Protein AF-A0A0S6WWG4-F1 (afdb_monomer)

Radius of gyration: 15.68 Å; Cα contacts (8 Å, |Δi|>4): 198; chains: 1; bounding box: 31×32×41 Å

Nearest PDB structures (foldseek):
  2dg0-assembly1_A  TM=7.884E-01  e=8.909E-03  Staphylococcus aureus
  2dso-assembly3_C  TM=7.663E-01  e=8.420E-03  Staphylococcus aureus
  3das-assembly1_A  TM=8.068E-01  e=1.657E-02  Streptomyces coelicolor
  7qrv-assembly2_B  TM=7.024E-01  e=1.116E-02  Homo sapiens
  3tc9-assembly1_B  TM=6.946E-01  e=1.193E-01  Bacteroides thetaiotaomicron

Mean predicted aligned error: 6.9 Å

Structure (mmCIF, N/CA/C/O backbone):
data_AF-A0A0S6WWG4-F1
#
_entry.id   AF-A0A0S6WWG4-F1
#
loop_
_atom_site.group_PDB
_atom_site.id
_atom_site.type_symbol
_atom_site.label_atom_id
_atom_site.label_alt_id
_atom_site.label_comp_id
_atom_site.label_asym_id
_atom_site.label_entity_id
_atom_site.label_seq_id
_atom_site.pdbx_PDB_ins_code
_atom_site.Cartn_x
_atom_site.Cartn_y
_atom_site.Cartn_z
_atom_site.occupancy
_atom_site.B_iso_or_equiv
_atom_site.auth_seq_id
_atom_site.auth_comp_id
_atom_site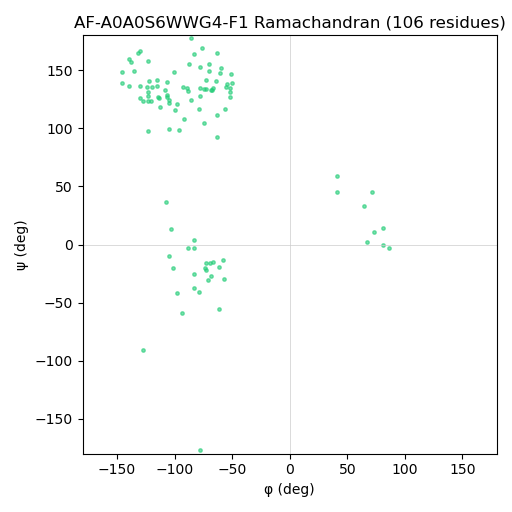.auth_asym_id
_atom_site.auth_atom_id
_atom_site.pdbx_PDB_model_num
ATOM 1 N N . MET A 1 1 ? 2.602 17.198 -22.733 1.00 46.38 1 MET A N 1
ATOM 2 C CA . MET A 1 1 ? 2.799 15.735 -22.849 1.00 46.38 1 MET A CA 1
ATOM 3 C C . MET A 1 1 ? 3.706 15.301 -21.703 1.00 46.38 1 MET A C 1
ATOM 5 O O . MET A 1 1 ? 4.761 15.902 -21.560 1.00 46.38 1 MET A O 1
ATOM 9 N N . ALA A 1 2 ? 3.283 14.383 -20.828 1.00 45.34 2 ALA A N 1
ATOM 10 C CA . ALA A 1 2 ? 4.134 13.931 -19.716 1.00 45.34 2 ALA A CA 1
ATOM 11 C C . ALA A 1 2 ? 5.259 13.024 -20.253 1.00 45.34 2 ALA A C 1
ATOM 13 O O . ALA A 1 2 ? 4.984 12.247 -21.171 1.00 45.34 2 ALA A O 1
ATOM 14 N N . PRO A 1 3 ? 6.496 13.112 -19.731 1.00 43.72 3 PRO A N 1
ATOM 15 C CA . PRO A 1 3 ? 7.604 12.310 -20.235 1.00 43.72 3 PRO A CA 1
ATOM 16 C C . PRO A 1 3 ? 7.34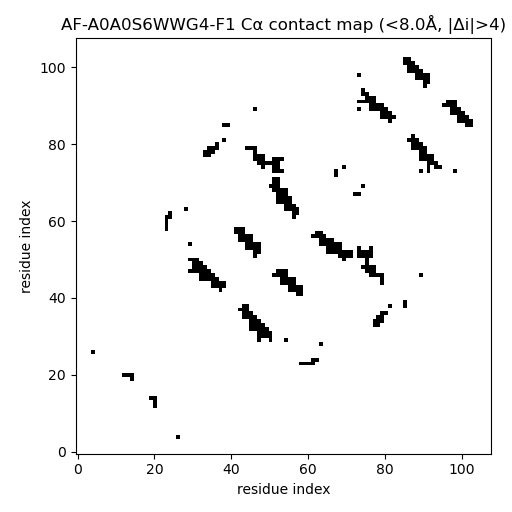8 10.818 -20.000 1.00 43.72 3 PRO A C 1
ATOM 18 O O . PRO A 1 3 ? 6.811 10.414 -18.966 1.00 43.72 3 PRO A O 1
ATOM 21 N N . ALA A 1 4 ? 7.720 10.001 -20.985 1.00 56.19 4 ALA A N 1
ATOM 22 C CA . ALA A 1 4 ? 7.683 8.550 -20.873 1.00 56.19 4 ALA A CA 1
ATOM 23 C C . ALA A 1 4 ? 8.600 8.082 -19.730 1.00 56.19 4 ALA A C 1
ATOM 25 O O . ALA A 1 4 ? 9.632 8.694 -19.452 1.00 56.19 4 ALA A O 1
ATOM 26 N N . SER A 1 5 ? 8.222 6.990 -19.060 1.00 60.31 5 SER A N 1
ATOM 27 C CA . SER A 1 5 ? 9.085 6.347 -18.064 1.00 60.31 5 SER A CA 1
ATOM 28 C C . SER A 1 5 ? 10.448 6.024 -18.674 1.00 60.31 5 SER A C 1
ATOM 30 O O . SER A 1 5 ? 10.517 5.483 -19.775 1.00 60.31 5 SER A O 1
ATOM 32 N N . ARG A 1 6 ? 11.521 6.260 -17.910 1.00 60.09 6 ARG A N 1
ATOM 33 C CA . ARG A 1 6 ? 12.889 5.826 -18.247 1.00 60.09 6 ARG A CA 1
ATOM 34 C C . ARG A 1 6 ? 13.029 4.307 -18.441 1.00 60.09 6 ARG A C 1
ATOM 36 O O . ARG A 1 6 ? 14.040 3.857 -18.958 1.00 60.09 6 ARG A O 1
ATOM 43 N N . TYR A 1 7 ? 12.023 3.535 -18.023 1.00 56.56 7 TYR A N 1
ATOM 44 C CA . TYR A 1 7 ? 11.933 2.080 -18.175 1.00 56.56 7 TYR A CA 1
ATOM 45 C C . TYR A 1 7 ? 10.901 1.667 -19.232 1.00 56.56 7 TYR A C 1
ATOM 47 O O . TYR A 1 7 ? 10.171 0.696 -19.036 1.00 56.56 7 TYR A O 1
ATOM 55 N N . ALA A 1 8 ? 10.772 2.416 -20.328 1.00 55.44 8 ALA A N 1
ATOM 56 C CA . ALA A 1 8 ? 10.040 1.926 -21.490 1.00 55.44 8 ALA A CA 1
ATOM 57 C C . ALA A 1 8 ? 10.779 0.689 -22.033 1.00 55.44 8 ALA A C 1
ATOM 59 O O . ALA A 1 8 ? 11.755 0.810 -22.767 1.00 55.44 8 ALA A O 1
ATOM 60 N N . GLY A 1 9 ? 10.368 -0.498 -21.578 1.00 56.59 9 GLY A N 1
ATOM 61 C CA . GLY A 1 9 ? 10.876 -1.766 -22.087 1.00 56.59 9 GLY A CA 1
ATOM 62 C C . GLY A 1 9 ? 10.597 -1.891 -23.591 1.00 56.59 9 GLY A C 1
ATOM 63 O O . GLY A 1 9 ? 9.628 -1.295 -24.068 1.00 56.59 9 GLY A O 1
ATOM 64 N N . PRO A 1 10 ? 11.435 -2.640 -24.328 1.00 52.03 10 PRO A N 1
ATOM 65 C CA . PRO A 1 10 ? 11.445 -2.651 -25.793 1.00 52.03 10 PRO A CA 1
ATOM 66 C C . PRO A 1 10 ? 10.133 -3.131 -26.426 1.00 52.03 10 PRO A C 1
ATOM 68 O O . PRO A 1 10 ? 9.849 -2.753 -27.553 1.00 52.03 10 PRO A O 1
ATOM 71 N N . ASP A 1 11 ? 9.294 -3.846 -25.675 1.00 61.84 11 ASP A N 1
ATOM 72 C CA . ASP A 1 11 ? 7.916 -4.163 -26.028 1.00 61.84 11 ASP A CA 1
ATOM 73 C C . ASP A 1 11 ? 7.050 -4.042 -24.769 1.00 61.84 11 ASP A C 1
ATOM 75 O O . ASP A 1 11 ? 7.438 -4.478 -23.680 1.00 61.84 11 ASP A O 1
ATOM 79 N N . GLY A 1 12 ? 5.870 -3.428 -24.883 1.00 70.00 12 GLY A N 1
ATOM 80 C CA . GLY A 1 12 ? 4.901 -3.429 -23.788 1.00 70.00 12 GLY A CA 1
ATOM 81 C C . GLY A 1 12 ? 4.592 -4.867 -23.366 1.00 70.00 12 GLY A C 1
ATOM 82 O O . GLY A 1 12 ? 4.405 -5.731 -24.222 1.00 70.00 12 GLY A O 1
ATOM 83 N N . ALA A 1 13 ? 4.549 -5.134 -22.059 1.00 77.94 13 ALA A N 1
ATOM 84 C CA . ALA A 1 13 ? 4.248 -6.468 -21.549 1.00 77.94 13 ALA A CA 1
ATOM 85 C C . ALA A 1 13 ? 2.955 -7.015 -22.184 1.00 77.94 13 ALA A C 1
ATOM 87 O O . ALA A 1 13 ? 1.939 -6.321 -22.255 1.00 77.94 13 ALA A O 1
ATOM 88 N N . ARG A 1 14 ? 3.012 -8.254 -22.681 1.00 86.06 14 ARG A N 1
ATOM 89 C CA . ARG A 1 14 ? 1.881 -8.929 -23.322 1.00 86.06 14 ARG A CA 1
ATOM 90 C C . ARG A 1 14 ? 1.307 -9.976 -22.373 1.00 86.06 14 ARG A C 1
ATOM 92 O O . ARG A 1 14 ? 2.059 -10.844 -21.931 1.00 86.06 14 ARG A O 1
ATOM 99 N N . PRO A 1 15 ? 0.006 -9.916 -22.056 1.00 91.06 15 PRO A N 1
ATOM 100 C CA . PRO A 1 15 ? -0.620 -10.957 -21.260 1.00 91.06 15 PRO A CA 1
ATOM 101 C C . PRO A 1 15 ? -0.741 -12.261 -22.068 1.00 91.06 15 PRO A C 1
ATOM 103 O O . PRO A 1 15 ? -0.790 -12.245 -23.300 1.00 91.06 15 PRO A O 1
ATOM 106 N N . ALA A 1 16 ? -0.804 -13.394 -21.367 1.00 94.75 16 ALA A N 1
ATOM 107 C CA . ALA A 1 16 ? -1.138 -14.689 -21.962 1.00 94.75 16 ALA A CA 1
ATOM 108 C C . ALA A 1 16 ? -2.573 -14.685 -22.544 1.00 94.75 16 ALA A C 1
ATOM 110 O O . ALA A 1 16 ? -3.369 -13.804 -22.204 1.00 94.75 16 ALA A O 1
ATOM 111 N N . PRO A 1 17 ? -2.954 -15.661 -23.395 1.00 96.31 17 PRO A N 1
ATOM 112 C CA . PRO A 1 17 ? -4.333 -15.785 -23.864 1.00 9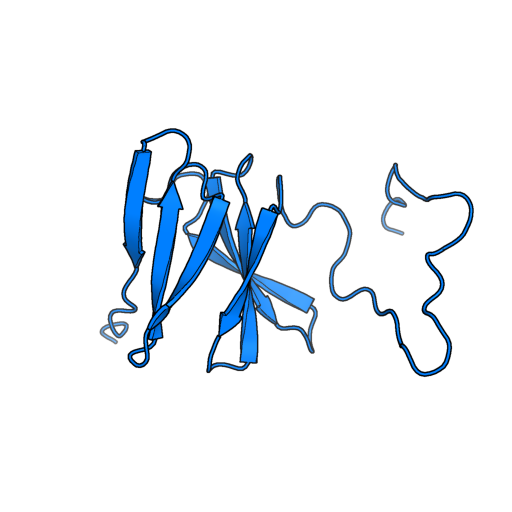6.31 17 PRO A CA 1
ATOM 113 C C . PRO A 1 17 ? -5.338 -15.761 -22.705 1.00 96.31 17 PRO A C 1
ATOM 115 O O . PRO A 1 17 ? -5.096 -16.365 -21.662 1.00 96.31 17 PRO A O 1
ATOM 118 N N . HIS A 1 18 ? -6.458 -15.059 -22.894 1.00 95.19 18 HIS A N 1
ATOM 119 C CA . HIS A 1 18 ? -7.509 -14.824 -21.888 1.00 95.19 18 HIS A CA 1
ATOM 120 C C . HIS A 1 18 ? -7.117 -13.951 -20.682 1.00 95.19 18 HIS A C 1
ATOM 122 O O . HIS A 1 18 ? -7.961 -13.703 -19.825 1.00 95.19 18 HIS A O 1
ATOM 128 N N . TRP A 1 19 ? -5.893 -13.421 -20.636 1.00 95.69 19 TRP A N 1
ATOM 129 C CA . TRP A 1 19 ? -5.483 -12.422 -19.651 1.00 95.69 19 TRP A CA 1
ATOM 130 C C . TRP A 1 19 ? -5.504 -11.017 -20.257 1.00 95.69 19 TRP A C 1
ATOM 132 O O . TRP A 1 19 ? -5.236 -10.823 -21.444 1.00 95.69 19 TRP A O 1
ATOM 142 N N . ARG A 1 20 ? -5.798 -10.014 -19.425 1.00 91.00 20 ARG A N 1
ATOM 143 C CA . ARG A 1 20 ? -5.755 -8.595 -19.794 1.00 91.00 20 ARG A CA 1
ATOM 144 C C . ARG A 1 20 ? -4.743 -7.877 -18.912 1.00 91.00 20 ARG A C 1
ATOM 146 O O . ARG A 1 20 ? -4.717 -8.096 -17.706 1.00 91.00 20 ARG A O 1
ATOM 153 N N . LEU A 1 21 ? -3.914 -7.035 -19.524 1.00 89.19 21 LEU A N 1
ATOM 154 C CA . LEU A 1 21 ? -2.965 -6.186 -18.815 1.00 89.19 21 LEU A CA 1
ATOM 155 C C . LEU A 1 21 ? -3.375 -4.727 -18.985 1.00 89.19 21 LEU A C 1
ATOM 157 O O . LEU A 1 21 ? -3.383 -4.209 -20.101 1.00 89.19 21 LEU A O 1
ATOM 161 N N . GLU A 1 22 ? -3.670 -4.068 -1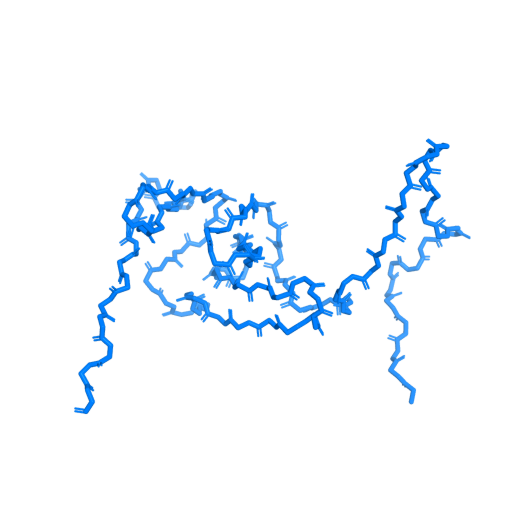7.872 1.00 86.25 22 GLU A N 1
ATOM 162 C CA . GLU A 1 22 ? -4.040 -2.658 -17.831 1.00 86.25 22 GLU A CA 1
ATOM 163 C C . GLU A 1 22 ? -3.083 -1.887 -16.931 1.00 86.25 22 GLU A C 1
ATOM 165 O O . GLU A 1 22 ? -2.656 -2.354 -15.874 1.00 86.25 22 GLU A O 1
ATOM 170 N N . ARG A 1 23 ? -2.733 -0.676 -17.365 1.00 85.44 23 ARG A N 1
ATOM 171 C CA . ARG A 1 23 ? -1.975 0.256 -16.539 1.00 85.44 23 ARG A CA 1
ATOM 172 C C . ARG A 1 23 ? -2.954 1.140 -15.777 1.00 85.44 23 ARG A C 1
ATOM 174 O O . ARG A 1 23 ? -3.527 2.046 -16.368 1.00 85.44 23 ARG A O 1
ATOM 181 N N . ILE A 1 24 ? -3.059 0.905 -14.474 1.00 86.06 24 ILE A N 1
ATOM 182 C CA . ILE A 1 24 ? -3.965 1.639 -13.580 1.00 86.06 24 ILE A CA 1
ATOM 183 C C . ILE A 1 24 ? -3.396 3.012 -13.186 1.00 86.06 24 ILE A C 1
ATOM 185 O O . ILE A 1 24 ? -4.104 4.012 -13.178 1.00 86.06 24 ILE A O 1
ATOM 189 N N . THR A 1 25 ? -2.091 3.102 -12.905 1.00 80.00 25 THR A N 1
ATOM 190 C CA . THR A 1 25 ? -1.436 4.363 -12.516 1.00 80.00 25 THR A CA 1
ATOM 191 C C . THR A 1 25 ? -0.277 4.720 -13.433 1.00 80.00 25 THR A C 1
ATOM 193 O O . THR A 1 25 ? 0.326 3.878 -14.105 1.00 80.00 25 THR A O 1
ATOM 196 N N . ARG A 1 26 ? 0.066 6.012 -13.465 1.00 75.31 26 ARG A N 1
ATOM 197 C CA . ARG A 1 26 ? 1.290 6.459 -14.133 1.00 75.31 26 ARG A CA 1
ATOM 198 C C . ARG A 1 26 ? 2.528 6.014 -13.336 1.00 75.31 26 ARG A C 1
ATOM 200 O O . ARG A 1 26 ? 2.474 5.969 -12.107 1.00 75.31 26 ARG A O 1
ATOM 207 N N . PRO A 1 27 ? 3.659 5.764 -14.018 1.00 70.75 27 PRO A N 1
ATOM 208 C CA . PRO A 1 27 ? 4.947 5.526 -13.369 1.00 70.75 27 PRO A CA 1
ATOM 209 C C . PRO A 1 27 ? 5.284 6.631 -12.351 1.00 70.75 27 PRO A C 1
ATOM 211 O O . PRO A 1 27 ? 4.954 7.790 -12.589 1.00 70.75 27 PRO A O 1
ATOM 214 N N . SER A 1 28 ? 5.982 6.282 -11.263 1.00 67.38 28 SER A N 1
ATOM 215 C CA . SER A 1 28 ? 6.493 7.188 -10.207 1.00 67.38 28 SER A CA 1
ATOM 216 C C . SER A 1 28 ? 5.560 7.560 -9.044 1.00 67.38 28 SER A C 1
ATOM 218 O O . SER A 1 28 ? 6.025 8.245 -8.137 1.00 67.38 28 SER A O 1
ATOM 220 N N . ARG A 1 29 ? 4.289 7.136 -9.000 1.00 70.25 29 ARG A N 1
ATOM 221 C CA . ARG A 1 29 ? 3.413 7.485 -7.855 1.00 70.25 29 ARG A CA 1
ATOM 222 C C . ARG A 1 29 ? 3.714 6.727 -6.560 1.00 70.25 29 ARG A C 1
ATOM 224 O O . ARG A 1 29 ? 3.300 7.188 -5.505 1.00 70.25 29 ARG A O 1
ATOM 231 N N . LEU A 1 30 ? 4.397 5.587 -6.649 1.00 82.25 30 LEU A N 1
ATOM 232 C CA . LEU A 1 30 ? 4.703 4.727 -5.510 1.00 82.25 30 LEU A CA 1
ATOM 233 C C . LEU A 1 30 ? 6.218 4.530 -5.416 1.00 82.25 30 LEU A C 1
ATOM 235 O O . LEU A 1 30 ? 6.850 4.094 -6.384 1.00 82.25 30 LEU A O 1
ATOM 239 N N . PHE A 1 31 ? 6.805 4.862 -4.271 1.00 87.00 31 PHE A N 1
ATOM 240 C CA . PHE A 1 31 ? 8.251 4.841 -4.061 1.00 87.00 31 PHE A CA 1
ATOM 241 C C . PHE A 1 31 ? 8.682 3.529 -3.406 1.00 87.00 31 PHE A C 1
ATOM 243 O O . PHE A 1 31 ? 8.587 3.354 -2.197 1.00 87.00 31 PHE A O 1
ATOM 250 N N . GLY A 1 32 ? 9.171 2.588 -4.217 1.00 88.56 32 GLY A N 1
ATOM 251 C CA . GLY A 1 32 ? 9.558 1.262 -3.726 1.00 88.56 32 GLY A CA 1
ATOM 252 C C . GLY A 1 32 ? 8.353 0.407 -3.333 1.00 88.56 32 GLY A C 1
ATOM 253 O O . GLY A 1 32 ? 8.364 -0.186 -2.258 1.00 88.56 32 GLY A O 1
ATOM 254 N N . ALA A 1 33 ? 7.320 0.386 -4.186 1.00 92.50 33 ALA A N 1
ATOM 255 C CA . ALA A 1 33 ? 6.186 -0.528 -4.052 1.00 92.50 33 ALA A CA 1
ATOM 256 C C . ALA A 1 33 ? 6.682 -1.975 -3.899 1.00 92.50 33 ALA A C 1
ATOM 258 O O . ALA A 1 33 ? 7.473 -2.433 -4.727 1.00 92.50 33 ALA A O 1
ATOM 259 N N . ASN A 1 34 ? 6.228 -2.653 -2.847 1.00 94.94 34 ASN A N 1
ATOM 260 C CA . ASN A 1 34 ? 6.632 -4.014 -2.509 1.00 94.94 34 ASN A CA 1
ATOM 261 C C . ASN A 1 34 ? 5.395 -4.911 -2.325 1.00 94.94 34 ASN A C 1
ATOM 263 O O . ASN A 1 34 ? 4.897 -5.443 -3.317 1.00 94.94 34 ASN A O 1
ATOM 267 N N . GLY A 1 35 ? 4.852 -5.022 -1.110 1.00 95.81 35 GLY A N 1
ATOM 268 C CA . GLY A 1 35 ? 3.616 -5.753 -0.839 1.00 95.81 35 GLY A CA 1
ATOM 269 C C . GLY A 1 35 ? 2.353 -4.987 -1.235 1.00 95.81 35 GLY A C 1
ATOM 270 O O . GLY A 1 35 ? 2.319 -3.750 -1.250 1.00 95.81 35 GLY A O 1
ATOM 271 N N . LEU A 1 36 ? 1.288 -5.726 -1.555 1.00 96.50 36 LEU A N 1
ATOM 272 C CA . LEU A 1 36 ? -0.024 -5.156 -1.859 1.00 96.50 36 LEU A CA 1
ATOM 273 C C . LEU A 1 36 ? -1.171 -6.052 -1.391 1.00 96.50 36 LEU A C 1
ATOM 275 O O . LEU A 1 36 ? -1.084 -7.280 -1.426 1.00 96.50 36 LEU A O 1
ATOM 279 N N . ARG A 1 37 ? -2.293 -5.429 -1.021 1.00 97.44 37 ARG A N 1
ATOM 280 C CA . ARG A 1 37 ? -3.503 -6.135 -0.590 1.00 97.44 37 ARG A CA 1
ATOM 281 C C . ARG A 1 37 ? -4.770 -5.404 -1.013 1.00 97.44 37 ARG A C 1
ATOM 283 O O . ARG A 1 37 ? -4.859 -4.187 -0.899 1.00 97.44 37 ARG A O 1
ATOM 290 N N . THR A 1 38 ? -5.774 -6.149 -1.463 1.00 96.88 38 THR A N 1
ATOM 291 C CA . THR A 1 38 ? -7.124 -5.621 -1.705 1.00 96.88 38 THR A CA 1
ATOM 292 C C . THR A 1 38 ? -7.878 -5.473 -0.385 1.00 96.88 38 THR A C 1
ATOM 294 O O . THR A 1 38 ? -7.953 -6.433 0.387 1.00 96.88 38 THR A O 1
ATOM 297 N N . GLY A 1 39 ? -8.438 -4.292 -0.133 1.00 95.19 39 GLY A N 1
ATOM 298 C CA . GLY A 1 39 ? -9.332 -4.033 0.993 1.00 95.19 39 GLY A CA 1
ATOM 299 C C . GLY A 1 39 ? -10.777 -4.442 0.696 1.00 95.19 39 GLY A C 1
ATOM 300 O O . GLY A 1 39 ? -11.169 -4.620 -0.458 1.00 95.19 39 GLY A O 1
ATOM 301 N N . ALA A 1 40 ? -11.594 -4.563 1.746 1.00 95.31 40 ALA A N 1
ATOM 302 C CA . ALA A 1 40 ? -13.037 -4.804 1.612 1.00 95.31 40 ALA A CA 1
ATOM 303 C C . ALA A 1 40 ? -13.793 -3.612 0.986 1.00 95.31 40 ALA A C 1
ATOM 305 O O . ALA A 1 40 ? -14.926 -3.760 0.543 1.00 95.31 40 ALA A O 1
ATOM 306 N N . ASP A 1 41 ? -13.154 -2.442 0.929 1.00 94.62 41 ASP A N 1
ATOM 307 C CA . ASP A 1 41 ? -13.633 -1.227 0.266 1.00 94.62 41 ASP A CA 1
ATOM 308 C C . ASP A 1 41 ? -13.353 -1.205 -1.250 1.00 94.62 41 ASP A C 1
ATOM 310 O O . ASP A 1 41 ? -13.614 -0.197 -1.904 1.00 94.62 41 ASP A O 1
ATOM 314 N N . GLY A 1 42 ? -12.798 -2.287 -1.809 1.00 95.75 42 GLY A N 1
ATOM 315 C CA . GLY A 1 42 ? -12.474 -2.407 -3.232 1.00 95.75 42 GLY A CA 1
ATOM 316 C C . GLY A 1 42 ? -11.163 -1.733 -3.649 1.00 95.75 42 GLY A C 1
ATOM 317 O O . GLY A 1 42 ? -10.781 -1.820 -4.815 1.00 95.75 42 GLY A O 1
ATOM 318 N N . ARG A 1 43 ? -10.436 -1.096 -2.723 1.00 96.81 43 ARG A N 1
ATOM 319 C CA . ARG A 1 43 ? -9.162 -0.427 -3.022 1.00 96.81 43 ARG A CA 1
ATOM 320 C C . ARG A 1 43 ? -7.979 -1.385 -2.928 1.00 96.81 43 ARG A C 1
ATOM 322 O O . ARG A 1 43 ? -8.002 -2.373 -2.194 1.00 96.81 43 ARG A O 1
ATOM 329 N N . ILE A 1 44 ? -6.905 -1.063 -3.643 1.00 96.50 44 ILE A N 1
ATOM 330 C CA . ILE A 1 44 ? -5.618 -1.759 -3.566 1.00 96.50 44 ILE A CA 1
ATOM 331 C C . ILE A 1 44 ? -4.686 -0.949 -2.675 1.00 96.50 44 ILE A C 1
ATOM 333 O O . ILE A 1 44 ? -4.305 0.168 -3.005 1.00 96.50 44 ILE A O 1
ATOM 337 N N . TYR A 1 45 ? -4.285 -1.515 -1.551 1.00 96.81 45 TYR A N 1
ATOM 338 C CA . TYR A 1 45 ? -3.333 -0.906 -0.639 1.00 96.81 45 TYR A CA 1
ATOM 339 C C . TYR A 1 45 ? -1.935 -1.388 -1.001 1.00 96.81 45 TYR A C 1
ATOM 341 O O . TYR A 1 45 ? -1.745 -2.572 -1.272 1.00 96.81 45 TYR A O 1
ATOM 349 N N . VAL A 1 46 ? -0.966 -0.477 -1.031 1.00 96.50 46 VAL A N 1
ATOM 350 C CA . VAL A 1 46 ? 0.409 -0.771 -1.442 1.00 96.50 46 VAL A CA 1
ATOM 351 C C . VAL A 1 46 ? 1.383 -0.300 -0.373 1.00 96.50 46 VAL A C 1
ATOM 353 O O . VAL A 1 46 ? 1.404 0.885 -0.022 1.00 96.50 46 VAL A O 1
ATOM 356 N N . ALA A 1 47 ? 2.197 -1.233 0.114 1.00 97.19 47 ALA A N 1
ATOM 357 C CA . ALA A 1 47 ? 3.334 -0.977 0.981 1.00 97.19 47 ALA A CA 1
ATOM 358 C C . ALA A 1 47 ? 4.514 -0.449 0.155 1.00 97.19 47 ALA A C 1
ATOM 360 O O . ALA A 1 47 ? 4.820 -0.952 -0.929 1.00 97.19 47 ALA A O 1
ATOM 361 N N . GLN A 1 48 ? 5.159 0.602 0.651 1.00 96.12 48 GLN A N 1
ATOM 362 C CA . GLN A 1 48 ? 6.269 1.275 -0.012 1.00 96.12 48 GLN A CA 1
ATOM 363 C C . GLN A 1 48 ? 7.486 1.270 0.906 1.00 96.12 48 GLN A C 1
ATOM 365 O O . GLN A 1 48 ? 7.605 2.138 1.769 1.00 96.12 48 GLN A O 1
ATOM 370 N N . VAL A 1 49 ? 8.400 0.316 0.703 1.00 95.00 49 VAL A N 1
ATOM 371 C CA . VAL A 1 49 ? 9.577 0.131 1.569 1.00 95.00 49 VAL A CA 1
ATOM 372 C C . VAL A 1 49 ? 10.469 1.371 1.545 1.00 95.00 49 VAL A C 1
ATOM 374 O O . VAL A 1 49 ? 10.745 1.962 2.582 1.00 95.00 49 VAL A O 1
ATOM 377 N N . ALA A 1 50 ? 10.906 1.797 0.356 1.00 92.44 50 ALA A N 1
ATOM 378 C CA . ALA A 1 50 ? 11.796 2.954 0.224 1.00 92.44 50 ALA A CA 1
ATOM 379 C C . ALA A 1 50 ? 11.080 4.280 0.523 1.00 92.44 50 ALA A C 1
ATOM 381 O O . ALA A 1 50 ? 11.703 5.234 0.979 1.00 92.44 50 ALA A O 1
ATOM 382 N N . GLY A 1 51 ? 9.777 4.341 0.246 1.00 93.50 51 GLY A N 1
ATOM 383 C CA . GLY A 1 51 ? 8.938 5.506 0.500 1.00 93.50 51 GLY A CA 1
ATOM 384 C C . GLY A 1 51 ? 8.410 5.612 1.928 1.00 93.50 51 GLY A C 1
ATOM 385 O O . GLY A 1 51 ? 7.705 6.578 2.189 1.00 93.50 51 GLY A O 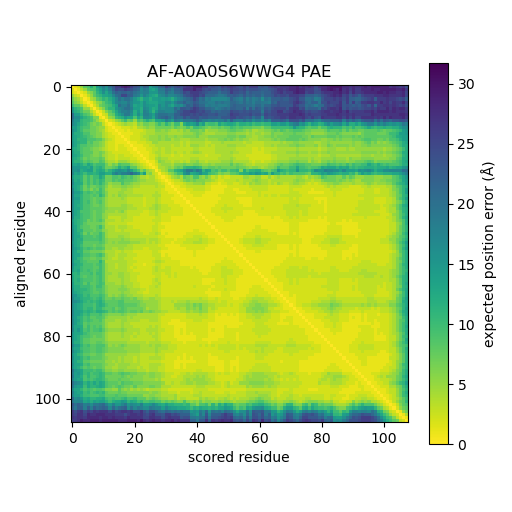1
ATOM 386 N N . SER A 1 52 ? 8.690 4.641 2.811 1.00 95.56 52 SER A N 1
ATOM 387 C CA . SER A 1 52 ? 8.141 4.541 4.177 1.00 95.56 52 SER A CA 1
ATOM 388 C C . SER A 1 52 ? 6.654 4.900 4.263 1.00 95.56 52 SER A C 1
ATOM 390 O O . SER A 1 52 ? 6.233 5.668 5.117 1.00 95.56 52 SER A O 1
ATOM 392 N N . ALA A 1 53 ? 5.853 4.382 3.333 1.00 95.50 53 ALA A N 1
ATOM 393 C CA . ALA A 1 53 ? 4.467 4.803 3.171 1.00 95.50 53 ALA A CA 1
ATOM 394 C C . ALA A 1 53 ? 3.539 3.626 2.871 1.00 95.50 53 ALA A C 1
ATOM 396 O O . ALA A 1 53 ? 3.947 2.582 2.361 1.00 95.50 53 ALA A O 1
ATOM 397 N N . VAL A 1 54 ? 2.252 3.835 3.132 1.00 96.25 54 VAL A N 1
ATOM 398 C CA . VAL A 1 54 ? 1.171 2.969 2.656 1.00 96.25 54 VAL A CA 1
ATOM 399 C C . VAL A 1 54 ? 0.203 3.836 1.869 1.00 96.25 54 VAL A C 1
ATOM 401 O O . VAL A 1 54 ? -0.264 4.860 2.369 1.00 96.25 54 VAL A O 1
ATOM 404 N N . THR A 1 55 ? -0.114 3.439 0.641 1.00 95.44 55 THR A N 1
ATOM 405 C CA . THR A 1 55 ? -1.023 4.181 -0.243 1.00 95.44 55 THR A CA 1
ATOM 406 C C . THR A 1 55 ? -2.176 3.288 -0.663 1.00 95.44 55 THR A C 1
ATOM 408 O O . THR A 1 55 ? -1.950 2.165 -1.100 1.00 95.44 55 THR A O 1
ATOM 411 N N . ALA A 1 56 ? -3.402 3.793 -0.550 1.00 95.75 56 ALA A N 1
ATOM 412 C CA . ALA A 1 56 ? -4.579 3.172 -1.137 1.00 95.75 56 ALA A CA 1
ATOM 413 C C . ALA A 1 56 ? -4.761 3.685 -2.569 1.00 95.75 56 ALA A C 1
ATOM 415 O O . ALA A 1 56 ? -4.694 4.889 -2.813 1.00 95.75 56 ALA A O 1
ATOM 416 N N . LEU A 1 57 ? -4.982 2.764 -3.496 1.00 95.25 57 LEU A N 1
ATOM 417 C CA . LEU A 1 57 ? -5.231 2.991 -4.908 1.00 95.25 57 LEU A CA 1
ATOM 418 C C . LEU A 1 57 ? -6.657 2.555 -5.234 1.00 95.25 57 LEU A C 1
ATOM 420 O O . LEU A 1 57 ? -7.038 1.416 -4.974 1.00 95.25 57 LEU A O 1
ATOM 424 N N . ASP A 1 58 ? -7.419 3.449 -5.840 1.00 95.25 58 ASP A N 1
ATOM 425 C CA . ASP A 1 58 ? -8.666 3.111 -6.509 1.00 95.25 58 ASP A CA 1
ATOM 426 C C . ASP A 1 58 ? -8.339 2.502 -7.890 1.00 95.25 58 ASP A C 1
ATOM 428 O O . ASP A 1 58 ? -7.712 3.175 -8.719 1.00 95.25 58 ASP A O 1
ATOM 432 N N . PRO A 1 59 ? -8.682 1.225 -8.143 1.00 93.12 59 PRO A N 1
ATOM 433 C CA . PRO A 1 59 ? -8.345 0.566 -9.399 1.00 93.12 59 PRO A CA 1
ATOM 434 C C . PRO A 1 59 ? -9.180 1.050 -10.591 1.00 93.12 59 PRO A C 1
ATOM 436 O O . PRO A 1 59 ? -8.717 0.927 -11.722 1.00 93.12 59 PRO A O 1
ATOM 439 N N . ASP A 1 60 ? -10.362 1.623 -10.365 1.00 93.69 60 ASP A N 1
ATOM 440 C CA . ASP A 1 60 ? -11.252 2.073 -11.435 1.00 93.69 60 ASP A CA 1
ATOM 441 C C . ASP A 1 60 ? -10.853 3.468 -11.934 1.00 93.69 60 ASP A C 1
ATOM 443 O O . ASP A 1 60 ? -10.900 3.756 -13.132 1.00 93.69 60 ASP A O 1
ATOM 447 N N . THR A 1 61 ? -10.418 4.342 -11.021 1.00 92.50 61 THR A N 1
ATOM 448 C CA . THR A 1 61 ? -10.046 5.732 -11.343 1.00 92.50 61 THR A CA 1
ATOM 449 C C . THR A 1 61 ? -8.537 5.959 -11.450 1.00 92.50 61 THR A C 1
ATOM 451 O O . THR A 1 61 ? -8.090 6.943 -12.048 1.00 92.50 61 THR A O 1
ATOM 454 N N . GLY A 1 62 ? -7.726 5.077 -10.861 1.00 91.06 62 GLY A N 1
ATOM 455 C CA . GLY A 1 62 ? -6.283 5.265 -10.714 1.00 91.06 62 GLY A CA 1
ATOM 456 C C . GLY A 1 62 ? -5.893 6.316 -9.662 1.00 91.06 62 GLY A C 1
ATOM 457 O O . GLY A 1 62 ? -4.727 6.741 -9.609 1.00 91.06 62 GLY A O 1
ATOM 458 N N . GLU A 1 63 ? -6.846 6.781 -8.848 1.00 92.25 63 GLU A N 1
ATOM 459 C CA . GLU A 1 63 ? -6.602 7.715 -7.750 1.00 92.25 63 GLU A CA 1
ATOM 460 C C . GLU A 1 63 ? -5.798 7.046 -6.633 1.00 92.25 63 GLU A C 1
ATOM 462 O O . GLU A 1 63 ? -6.107 5.944 -6.198 1.00 92.25 63 GLU A O 1
ATOM 467 N N . ALA A 1 64 ? -4.756 7.725 -6.154 1.00 92.69 64 ALA A N 1
ATOM 468 C CA . ALA A 1 64 ? -3.891 7.231 -5.093 1.00 92.69 64 ALA A CA 1
ATOM 469 C C . ALA A 1 64 ? -3.929 8.199 -3.907 1.00 92.69 64 ALA A C 1
ATOM 471 O O . ALA A 1 64 ? -3.603 9.376 -4.069 1.00 92.69 64 ALA A O 1
ATOM 472 N N . SER A 1 65 ? -4.284 7.699 -2.725 1.00 92.38 65 SER A N 1
ATOM 473 C CA . SER A 1 65 ? -4.372 8.472 -1.483 1.00 92.38 65 SER A CA 1
ATOM 474 C C . SER A 1 65 ? -3.495 7.855 -0.387 1.00 92.38 65 SER A C 1
ATOM 476 O O . SER A 1 65 ? -3.526 6.632 -0.208 1.00 92.38 65 SER A O 1
ATOM 478 N N . PRO A 1 66 ? -2.718 8.650 0.367 1.00 91.69 66 PRO A N 1
ATOM 479 C CA . PRO A 1 66 ? -1.909 8.126 1.461 1.00 91.69 66 PRO A CA 1
ATOM 480 C C . PRO A 1 66 ? -2.798 7.605 2.600 1.00 91.69 66 PRO A C 1
ATOM 482 O O . PRO A 1 66 ? -3.744 8.265 3.018 1.00 91.69 66 PRO A O 1
ATOM 485 N N . VAL A 1 67 ? -2.462 6.422 3.111 1.00 93.19 67 VAL A N 1
ATOM 486 C CA . VAL A 1 67 ? -2.996 5.847 4.361 1.00 93.19 67 VAL A CA 1
ATOM 487 C C . VAL A 1 67 ? -2.009 6.107 5.497 1.00 93.19 67 VAL A C 1
ATOM 489 O O . VAL A 1 67 ? -2.401 6.522 6.582 1.00 93.19 67 VAL A O 1
ATOM 492 N N . SER A 1 68 ? -0.716 5.933 5.210 1.00 93.81 68 SER A N 1
ATOM 493 C CA . SER A 1 68 ? 0.400 6.446 6.007 1.00 93.81 68 SER A CA 1
ATOM 494 C C . SER A 1 68 ? 1.357 7.173 5.070 1.00 93.81 68 SER A C 1
ATOM 496 O O . SER A 1 68 ? 1.780 6.598 4.066 1.00 93.81 68 SER A O 1
ATOM 498 N N . ALA A 1 69 ? 1.677 8.427 5.382 1.00 92.56 69 ALA A N 1
ATOM 499 C CA . ALA A 1 69 ? 2.672 9.211 4.652 1.00 92.56 69 ALA A CA 1
ATOM 500 C C . ALA A 1 69 ? 4.108 8.779 5.013 1.00 92.56 69 ALA A C 1
ATOM 502 O O . ALA A 1 69 ? 4.297 8.032 5.971 1.00 92.56 69 ALA A O 1
ATOM 503 N N . ILE A 1 70 ? 5.095 9.260 4.246 1.00 90.62 70 ILE A N 1
ATOM 504 C CA . ILE A 1 70 ? 6.536 8.951 4.390 1.00 90.62 70 ILE A CA 1
ATOM 505 C C . ILE A 1 70 ? 7.118 9.290 5.772 1.00 90.62 70 ILE A C 1
ATOM 507 O O . ILE A 1 70 ? 8.065 8.658 6.230 1.00 90.62 70 ILE A O 1
ATOM 511 N N . ASP A 1 71 ? 6.550 10.295 6.427 1.00 87.56 71 ASP A N 1
ATOM 512 C CA . ASP A 1 71 ? 6.864 10.784 7.770 1.00 87.56 71 ASP A CA 1
ATOM 513 C C . ASP A 1 71 ? 5.834 10.321 8.815 1.00 87.56 71 ASP A C 1
ATOM 515 O O . ASP A 1 71 ? 5.782 10.825 9.938 1.00 87.56 71 ASP A O 1
ATOM 519 N N . GLY A 1 72 ? 4.994 9.357 8.436 1.00 90.12 72 GLY A N 1
ATOM 520 C CA . GLY A 1 72 ? 3.981 8.763 9.287 1.00 90.12 72 GLY A CA 1
ATOM 521 C C . GLY A 1 72 ? 4.540 7.744 10.287 1.00 90.12 72 GLY A C 1
ATOM 522 O O . GLY A 1 72 ? 5.743 7.496 10.370 1.00 90.12 72 GLY A O 1
ATOM 523 N N . PRO A 1 73 ? 3.651 7.106 11.065 1.00 90.75 73 PRO A N 1
ATOM 524 C CA . PRO A 1 73 ? 4.052 6.185 12.127 1.00 90.75 73 PRO A CA 1
ATOM 525 C C . PRO A 1 73 ? 4.585 4.833 11.622 1.00 90.75 73 PRO A C 1
ATOM 527 O O . PRO A 1 73 ? 5.198 4.108 12.406 1.00 90.75 73 PRO A O 1
ATOM 530 N N . ILE A 1 74 ? 4.345 4.482 10.352 1.00 94.00 74 ILE A N 1
ATOM 531 C CA . ILE A 1 74 ? 4.784 3.223 9.733 1.00 94.00 74 ILE A CA 1
ATOM 532 C C . ILE A 1 74 ? 6.076 3.468 8.949 1.00 94.00 74 ILE A C 1
ATOM 534 O O . ILE A 1 74 ? 6.089 4.245 8.001 1.00 94.00 74 ILE A O 1
ATOM 538 N N . THR A 1 75 ? 7.151 2.768 9.309 1.00 95.25 75 THR A N 1
ATOM 539 C CA . THR A 1 75 ? 8.481 2.894 8.696 1.00 95.25 75 THR A CA 1
ATOM 540 C C . THR A 1 75 ? 8.801 1.696 7.814 1.00 95.25 75 THR A C 1
ATOM 542 O O . THR A 1 75 ? 8.744 0.562 8.277 1.00 95.25 75 THR A O 1
ATOM 545 N N . ALA A 1 76 ? 9.208 1.945 6.565 1.00 95.81 76 ALA A N 1
ATOM 546 C CA . ALA A 1 76 ? 9.623 0.914 5.609 1.00 95.81 76 ALA A CA 1
ATOM 547 C C . ALA A 1 76 ? 8.736 -0.357 5.618 1.00 95.81 76 ALA A C 1
ATOM 549 O O . ALA A 1 76 ? 9.239 -1.453 5.892 1.00 95.81 76 ALA A O 1
ATOM 550 N N . PRO A 1 77 ? 7.418 -0.227 5.361 1.00 97.31 77 PRO A N 1
ATOM 551 C CA . PRO A 1 77 ? 6.521 -1.374 5.342 1.00 97.31 77 PRO A CA 1
ATOM 552 C C . PRO A 1 77 ? 6.842 -2.296 4.162 1.00 97.31 77 PRO A C 1
ATOM 554 O O . PRO A 1 77 ? 6.987 -1.820 3.035 1.00 97.31 77 PRO A O 1
ATOM 557 N N . ASP A 1 78 ? 6.925 -3.599 4.419 1.00 96.94 78 ASP A N 1
ATOM 558 C CA . ASP A 1 78 ? 7.201 -4.627 3.408 1.00 96.94 78 ASP A CA 1
ATOM 559 C C . ASP A 1 78 ? 5.912 -5.225 2.847 1.00 96.94 78 ASP A C 1
ATOM 561 O O . ASP A 1 78 ? 5.639 -5.061 1.659 1.00 96.94 78 ASP A O 1
ATOM 565 N N . ASP A 1 79 ? 5.074 -5.806 3.711 1.00 96.88 79 ASP A N 1
ATOM 566 C CA . ASP A 1 79 ? 3.759 -6.332 3.342 1.00 96.88 79 ASP A CA 1
ATOM 567 C C . ASP A 1 79 ? 2.661 -5.858 4.303 1.00 96.88 79 ASP A C 1
ATOM 569 O O . ASP A 1 79 ? 2.930 -5.335 5.392 1.00 96.88 79 ASP A O 1
ATOM 573 N N . ILE A 1 80 ? 1.408 -6.017 3.874 1.00 97.56 80 ILE A N 1
ATOM 574 C CA . ILE A 1 80 ? 0.221 -5.596 4.612 1.00 97.56 80 ILE A CA 1
ATOM 575 C C . ILE A 1 80 ? -0.885 -6.653 4.618 1.00 97.56 80 ILE A C 1
ATOM 577 O O . ILE A 1 80 ? -1.098 -7.396 3.660 1.00 97.56 80 ILE A O 1
ATOM 581 N N . ALA A 1 81 ? -1.667 -6.663 5.692 1.00 97.44 81 ALA A N 1
ATOM 582 C CA . ALA A 1 81 ? -2.851 -7.501 5.830 1.00 97.44 81 ALA A CA 1
ATOM 583 C C . ALA A 1 81 ? -4.010 -6.721 6.454 1.00 97.44 81 ALA A C 1
ATOM 585 O O . ALA A 1 81 ? -3.799 -5.740 7.162 1.00 97.44 81 ALA A O 1
ATOM 586 N N . PHE A 1 82 ? -5.231 -7.192 6.213 1.00 97.19 82 PHE A N 1
ATOM 587 C CA . PHE A 1 82 ? -6.435 -6.689 6.867 1.00 97.19 82 PHE A CA 1
ATOM 588 C C . PHE A 1 82 ? -7.065 -7.781 7.724 1.00 97.19 82 PHE A C 1
ATOM 590 O O . PHE A 1 82 ? -7.100 -8.942 7.306 1.00 97.19 82 PHE A O 1
ATOM 597 N N . ASP A 1 83 ? -7.589 -7.407 8.889 1.00 95.56 83 ASP A N 1
ATOM 598 C CA . ASP A 1 83 ? -8.533 -8.249 9.625 1.00 95.56 83 ASP A CA 1
ATOM 599 C C . ASP A 1 83 ? -9.984 -8.028 9.150 1.00 95.56 83 ASP A C 1
ATOM 601 O O . ASP A 1 83 ? -10.265 -7.203 8.278 1.00 95.56 83 ASP A O 1
ATOM 605 N N . SER A 1 84 ? -10.927 -8.777 9.727 1.00 93.44 84 SER A N 1
ATOM 606 C CA . SER A 1 84 ? -12.356 -8.670 9.399 1.00 93.44 84 SER A CA 1
ATOM 607 C C . SER A 1 84 ? -13.012 -7.368 9.869 1.00 93.44 84 SER A C 1
ATOM 609 O O . SER A 1 84 ? -14.098 -7.043 9.395 1.00 93.44 84 SER A O 1
ATOM 611 N N . ALA A 1 85 ? -12.376 -6.623 10.776 1.00 92.31 85 ALA A N 1
ATOM 612 C CA . ALA A 1 85 ? -12.826 -5.305 11.211 1.00 92.31 85 ALA A CA 1
ATOM 613 C C . ALA A 1 85 ? -12.264 -4.176 10.325 1.00 92.31 85 ALA A C 1
ATOM 615 O O . ALA A 1 85 ? -12.602 -3.011 10.528 1.00 92.31 85 ALA A O 1
ATOM 616 N N . GLY A 1 86 ? -11.421 -4.505 9.339 1.00 92.25 86 GLY A N 1
ATOM 617 C CA . GLY A 1 86 ? -10.789 -3.540 8.445 1.00 92.25 86 GLY A CA 1
ATOM 618 C C . GLY A 1 86 ? -9.555 -2.856 9.036 1.00 92.25 86 GLY A C 1
ATOM 619 O O . GLY A 1 86 ? -9.099 -1.855 8.482 1.00 92.25 86 GLY A O 1
ATOM 620 N N . ASN A 1 87 ? -8.989 -3.369 10.133 1.00 94.00 87 ASN A N 1
ATOM 621 C CA . ASN A 1 87 ? -7.713 -2.873 10.642 1.00 94.00 87 ASN A CA 1
ATOM 622 C C . ASN A 1 87 ? -6.582 -3.333 9.722 1.00 94.00 87 ASN A C 1
ATOM 624 O O . ASN A 1 87 ? -6.515 -4.507 9.354 1.00 94.00 87 ASN A O 1
ATOM 628 N N . LEU A 1 88 ? -5.680 -2.414 9.383 1.00 95.25 88 LEU A N 1
ATOM 629 C CA . LEU A 1 88 ? -4.496 -2.702 8.581 1.00 95.25 88 LEU A CA 1
ATOM 630 C C . LEU A 1 88 ? -3.343 -3.102 9.496 1.00 95.25 88 LEU A C 1
ATOM 632 O O . LEU A 1 88 ? -3.065 -2.418 10.475 1.00 95.25 88 LEU A O 1
ATOM 636 N N . TYR A 1 89 ? -2.631 -4.160 9.141 1.00 97.19 89 TYR A N 1
ATOM 637 C CA . TYR A 1 89 ? -1.388 -4.590 9.771 1.00 97.19 89 TYR A CA 1
ATOM 638 C C . TYR A 1 89 ? -0.257 -4.466 8.761 1.00 97.19 89 TYR A C 1
ATOM 640 O O . TYR A 1 89 ? -0.445 -4.854 7.612 1.00 97.19 89 TYR A O 1
ATOM 648 N N . ALA A 1 90 ? 0.896 -3.945 9.176 1.00 97.38 90 ALA A N 1
ATOM 649 C CA . ALA A 1 90 ? 2.074 -3.793 8.326 1.00 97.38 90 ALA A CA 1
ATOM 650 C C . ALA A 1 90 ? 3.321 -4.357 9.012 1.00 97.38 90 ALA A C 1
ATOM 652 O O . ALA A 1 90 ? 3.542 -4.095 10.199 1.00 97.38 90 ALA A O 1
ATOM 653 N N . THR A 1 91 ? 4.141 -5.099 8.269 1.00 97.69 91 THR A N 1
ATOM 654 C CA . THR A 1 91 ? 5.476 -5.527 8.712 1.00 97.69 91 THR A CA 1
ATOM 655 C C . THR A 1 91 ? 6.500 -4.436 8.405 1.00 97.69 91 THR A C 1
ATOM 657 O O . THR A 1 91 ? 6.639 -4.017 7.261 1.00 97.69 91 THR A O 1
ATOM 660 N N . GLU A 1 92 ? 7.235 -3.965 9.412 1.00 96.94 92 GLU A N 1
ATOM 661 C CA . GLU A 1 92 ? 8.247 -2.909 9.265 1.00 96.94 92 GLU A CA 1
ATOM 662 C C . GLU A 1 92 ? 9.648 -3.522 9.309 1.00 96.94 92 GLU A C 1
ATOM 664 O O . GLU A 1 92 ? 10.178 -3.820 10.385 1.00 96.94 92 GLU A O 1
ATOM 669 N N . ILE A 1 93 ? 10.259 -3.727 8.138 1.00 93.88 93 ILE A N 1
ATOM 670 C CA . ILE A 1 93 ? 11.487 -4.533 8.021 1.00 93.88 93 ILE A CA 1
ATOM 671 C C . ILE A 1 93 ? 12.714 -3.893 8.668 1.00 93.88 93 ILE A C 1
ATOM 673 O O . ILE A 1 93 ? 13.614 -4.604 9.105 1.00 93.88 93 ILE A O 1
ATOM 677 N N . THR A 1 94 ? 12.767 -2.564 8.758 1.00 93.50 94 THR A N 1
ATOM 678 C CA . THR A 1 94 ? 13.910 -1.857 9.355 1.00 93.50 94 THR A CA 1
ATOM 679 C C . THR A 1 94 ? 13.827 -1.783 10.875 1.00 93.50 94 THR A C 1
ATOM 681 O O . THR A 1 94 ? 14.858 -1.669 11.533 1.00 93.50 94 THR A O 1
ATOM 684 N N . LEU A 1 95 ? 12.616 -1.857 11.436 1.00 94.06 95 LEU A N 1
ATOM 685 C CA . LEU A 1 95 ? 12.369 -1.754 12.877 1.00 94.06 95 LEU A CA 1
ATOM 686 C C . LEU A 1 95 ? 12.049 -3.102 13.534 1.00 94.06 95 LEU A C 1
ATOM 688 O O . LEU A 1 95 ? 11.997 -3.177 14.759 1.00 94.06 95 LEU A O 1
ATOM 692 N N . GLY A 1 96 ? 11.824 -4.160 12.748 1.00 94.31 96 GLY A N 1
ATOM 693 C CA . GLY A 1 96 ? 11.551 -5.503 13.261 1.00 94.31 96 GLY A CA 1
ATOM 694 C C . GLY A 1 96 ? 10.242 -5.600 14.046 1.00 94.31 96 GLY A C 1
ATOM 695 O O . GLY A 1 96 ? 10.162 -6.357 15.013 1.00 94.31 96 GLY A O 1
ATOM 696 N N . ARG A 1 97 ? 9.221 -4.822 13.666 1.00 95.75 97 ARG A N 1
ATOM 697 C CA . ARG A 1 97 ? 7.922 -4.782 14.357 1.00 95.75 97 ARG A CA 1
ATOM 698 C C . ARG A 1 97 ? 6.746 -4.933 13.396 1.00 95.75 97 A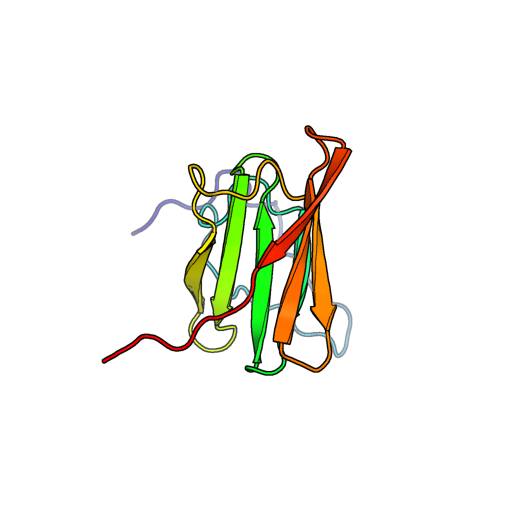RG A C 1
ATOM 700 O O . ARG A 1 97 ? 6.892 -4.799 12.182 1.00 95.75 97 ARG A O 1
ATOM 707 N N . VAL A 1 98 ? 5.574 -5.187 13.973 1.00 96.81 98 VAL A N 1
ATOM 708 C CA . VAL A 1 98 ? 4.285 -5.146 13.278 1.00 96.81 98 VAL A CA 1
ATOM 709 C C . VAL A 1 98 ? 3.470 -3.995 13.851 1.00 96.81 98 VAL A C 1
ATOM 711 O O . VAL A 1 98 ? 3.262 -3.936 15.064 1.00 96.81 98 VAL A O 1
ATOM 714 N N . SER A 1 99 ? 2.999 -3.104 12.984 1.00 94.31 99 SER A N 1
ATOM 715 C CA . SER A 1 99 ? 2.129 -1.987 13.360 1.00 94.31 99 SER A CA 1
ATOM 716 C C . SER A 1 99 ? 0.705 -2.235 12.899 1.00 94.31 99 SER A C 1
ATOM 718 O O . SER A 1 99 ? 0.487 -2.715 11.788 1.00 94.31 99 SER A O 1
ATOM 720 N N . SER A 1 100 ? -0.269 -1.875 13.737 1.00 93.00 100 SER A N 1
ATOM 721 C CA . SER A 1 100 ? -1.683 -1.873 13.360 1.00 93.00 100 SER A CA 1
ATOM 722 C C . SER A 1 100 ? -2.191 -0.446 13.179 1.00 93.00 100 SER A C 1
ATOM 724 O O . SER A 1 100 ? -2.095 0.360 14.106 1.00 93.00 100 SER A O 1
ATOM 726 N N . TRP A 1 101 ? -2.796 -0.154 12.034 1.00 89.19 101 TRP A N 1
ATOM 727 C CA . TRP A 1 101 ? -3.523 1.080 11.779 1.00 89.19 101 TRP A CA 1
ATOM 728 C C . TRP A 1 101 ? -5.025 0.808 11.824 1.00 89.19 101 TRP A C 1
ATOM 730 O O . TRP A 1 101 ? -5.547 -0.034 11.090 1.00 89.19 101 TRP A O 1
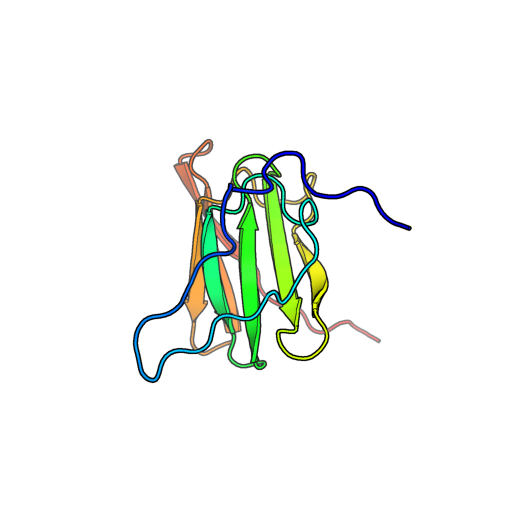ATOM 740 N N . ARG A 1 102 ? -5.717 1.523 12.712 1.00 87.75 102 ARG A N 1
ATOM 741 C CA . ARG A 1 102 ? -7.170 1.448 12.861 1.00 87.75 102 ARG A CA 1
ATOM 742 C C . ARG A 1 102 ? -7.773 2.727 12.326 1.00 87.75 102 ARG A C 1
ATOM 744 O O . ARG A 1 102 ? -7.324 3.815 12.687 1.00 87.75 102 ARG A O 1
ATOM 751 N N . ARG A 1 103 ? -8.814 2.605 11.512 1.00 72.19 103 ARG A N 1
ATOM 752 C CA . ARG A 1 103 ? -9.584 3.769 11.098 1.00 72.19 103 ARG A CA 1
ATOM 753 C C . ARG A 1 103 ? -10.438 4.206 12.283 1.00 72.19 103 ARG A C 1
ATOM 755 O O . ARG A 1 103 ? -11.419 3.552 12.612 1.00 72.19 103 ARG A O 1
ATOM 762 N N . THR A 1 104 ? -10.049 5.279 12.957 1.00 70.19 104 THR A N 1
ATOM 763 C CA . THR A 1 104 ? -10.972 5.972 13.857 1.00 70.19 104 THR A CA 1
ATOM 764 C C . THR A 1 104 ? -11.954 6.742 12.988 1.00 70.19 104 THR A C 1
ATOM 766 O O . THR A 1 104 ? -11.536 7.376 12.015 1.00 70.19 104 THR A O 1
ATOM 769 N N . GLU A 1 105 ? -13.250 6.666 13.289 1.00 57.34 105 GLU A N 1
ATOM 770 C CA . GLU A 1 105 ? -14.222 7.542 12.637 1.00 57.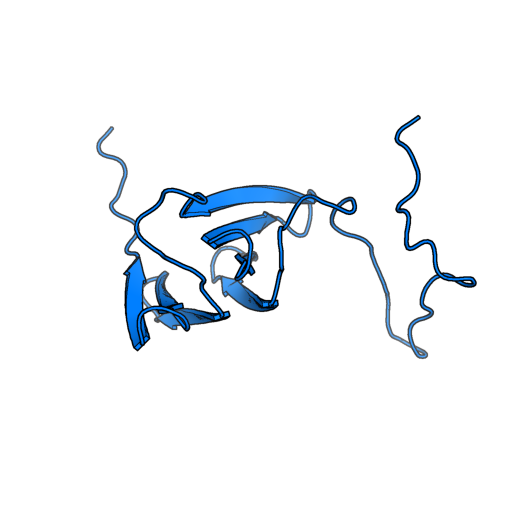34 105 GLU A CA 1
ATOM 771 C C . GLU A 1 105 ? -13.743 8.991 12.778 1.00 57.34 105 GLU A C 1
ATOM 773 O O . GLU A 1 105 ? -13.263 9.395 13.841 1.00 57.34 105 GLU A O 1
ATOM 778 N N . ALA A 1 106 ? -13.807 9.756 11.688 1.00 51.59 106 ALA A N 1
ATOM 779 C CA . ALA A 1 106 ? -13.594 11.187 11.779 1.00 51.59 106 ALA A CA 1
ATOM 780 C C . ALA A 1 106 ? -14.724 11.734 12.654 1.00 51.59 106 ALA A C 1
ATOM 782 O O . ALA A 1 106 ? -15.886 11.685 12.254 1.00 51.59 106 ALA A O 1
ATOM 783 N N . THR A 1 107 ? -14.404 12.212 13.855 1.00 40.62 107 THR A N 1
ATOM 784 C CA . THR A 1 107 ? -15.322 13.090 14.581 1.00 40.62 107 THR A CA 1
ATOM 785 C C . THR A 1 107 ? -15.608 14.278 13.673 1.00 40.62 107 THR A C 1
ATOM 787 O O . THR A 1 107 ? -14.670 14.974 13.277 1.00 40.62 107 THR A O 1
ATOM 790 N N . ALA A 1 108 ? -16.879 14.416 13.290 1.00 40.81 108 ALA A N 1
ATOM 791 C CA . AL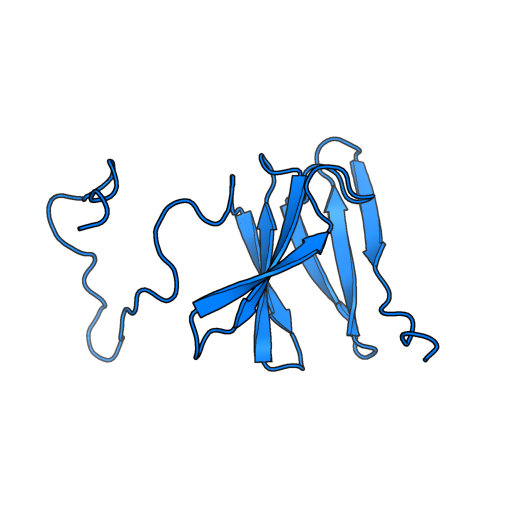A A 1 108 ? -17.399 15.548 12.533 1.00 40.81 108 ALA A CA 1
ATOM 792 C C . ALA A 1 108 ? -17.165 16.876 13.265 1.00 40.81 108 ALA A C 1
ATOM 794 O O . ALA A 1 108 ? -17.155 16.864 14.520 1.00 40.81 108 ALA A O 1
#

Sequence (108 aa):
MAPASRYAGPDGARPAPHWRLERITRPSRLFGANGLRTGADGRIYVAQVAGSAVTALDPDTGEASPVSAIDGPITAPDDIAFDSAGNLYATEITLGRVSSWRRTEATA

Solvent-accessible surface area (backbone atoms only — not comparable to full-atom values): 6626 Å² total; per-residue (Å²): 132,84,82,77,62,96,76,71,57,98,61,78,88,76,56,58,91,99,51,83,79,79,82,54,62,70,87,82,83,61,46,50,66,66,24,67,40,77,47,98,86,70,29,40,35,34,18,9,34,80,35,11,23,30,35,37,27,36,70,90,78,36,50,74,46,75,77,32,46,62,86,40,95,52,55,28,20,41,40,56,49,70,53,98,87,65,35,38,36,32,38,17,71,84,74,77,47,76,49,77,51,68,85,69,80,80,81,128

Foldseek 3Di:
DDDADPCPDPDDDDDDPPDDDDDQAHPPPAAQWAAWDQFPVRWIWTQHQRQQFIWTANSVNRDIDTPAGSPGPGHRFHYWDADPQGWIWTQRVVVRDIDIDDDDPPPD

pLDDT: mean 86.2, std 15.33, range [40.62, 97.69]

Secondary structure (DSSP, 8-state):
-PPPPTT--SS---PPTT------S-TTSSSSEEEEEE-TTSPEEEEETTTTEEEEE-TTT--EEEEE-TTSS--SEEEEEE-TT--EEEEETTTTEEEEE-------